Protein AF-A0A5P9W9E3-F1 (afdb_monomer_lite)

Foldseek 3Di:
DDDPVRVVVVVVVVVVVVVVVVVVVVVVVVVVVVVVPPPPVVVVVVVVVVCVDDDPVLQDDDLVCLLCVLVVDPDPVVSVVLPPDDSVVSVVCCCCPSNVDDPVVVVVVVVVVVVVVVVVPD

Sequence (122 aa):
MKSEVEVNYLFVSYVQQSIKNSASACLKKKQKYSHTYFPTDSLEDIMRSSISESYLSLDFISESEIMNLENFAENEALSRAIEQLNFKEKKLLYEKYIQCKTDSEIARFCCKVLNLLSNKVE

Radius of gyration: 33.39 Å; chains: 1; bounding box: 65×35×99 Å

InterPro domains:
  IPR013324 RNA polymerase sigma factor, region 3/4-like [SSF88659] (52-108)

pLDDT: mean 75.96, std 18.17, range [39.97, 96.5]

Structure (mmCIF, N/CA/C/O backbone):
data_AF-A0A5P9W9E3-F1
#
_entry.id   AF-A0A5P9W9E3-F1
#
loop_
_atom_site.group_PDB
_atom_site.id
_atom_site.type_symbol
_atom_site.label_atom_id
_atom_site.label_alt_id
_atom_site.label_comp_id
_atom_site.label_asym_id
_atom_site.label_entity_id
_atom_site.label_seq_id
_atom_site.pdbx_PDB_ins_code
_atom_site.Cartn_x
_atom_site.Cartn_y
_atom_site.Cartn_z
_atom_site.occupancy
_atom_site.B_iso_or_equiv
_atom_site.auth_seq_id
_atom_site.auth_comp_id
_atom_site.auth_asym_id
_atom_site.auth_atom_id
_atom_site.pdbx_PDB_model_num
ATOM 1 N N . MET A 1 1 ? 36.655 19.631 -66.039 1.00 60.94 1 MET A N 1
ATOM 2 C CA . MET A 1 1 ? 36.205 18.378 -65.391 1.00 60.94 1 MET A CA 1
ATOM 3 C C . MET A 1 1 ? 36.758 18.397 -63.980 1.00 60.94 1 MET A C 1
ATOM 5 O O . MET A 1 1 ? 37.913 18.778 -63.840 1.00 60.94 1 MET A O 1
ATOM 9 N N . LYS A 1 2 ? 35.951 18.101 -62.952 1.00 68.31 2 LYS A N 1
ATOM 10 C CA . LYS A 1 2 ? 36.477 18.028 -61.579 1.00 68.31 2 LYS A CA 1
ATOM 11 C C . LYS A 1 2 ? 37.480 16.886 -61.489 1.00 68.31 2 LYS A C 1
ATOM 13 O O . LYS A 1 2 ? 37.265 15.856 -62.131 1.00 68.31 2 LYS A O 1
ATOM 18 N N . SER A 1 3 ? 38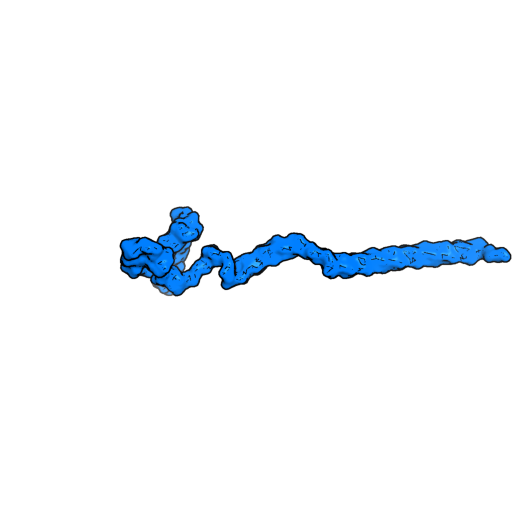.572 17.088 -60.759 1.00 83.19 3 SER A N 1
ATOM 19 C CA . SER A 1 3 ? 39.573 16.030 -60.611 1.00 83.19 3 SER A CA 1
ATOM 20 C C . SER A 1 3 ? 38.984 14.872 -59.802 1.00 83.19 3 SER A C 1
ATOM 22 O O . SER A 1 3 ? 38.102 15.071 -58.964 1.00 83.19 3 SER A O 1
ATOM 24 N N . GLU A 1 4 ? 39.460 13.652 -60.036 1.00 81.06 4 GLU A N 1
ATOM 25 C CA . GLU A 1 4 ? 39.032 12.467 -59.280 1.00 81.06 4 GLU A CA 1
ATOM 26 C C . GLU A 1 4 ? 39.181 12.674 -57.761 1.00 81.06 4 GLU A C 1
ATOM 28 O O . GLU A 1 4 ? 38.316 12.290 -56.974 1.00 81.06 4 GLU A O 1
ATOM 33 N N . VAL A 1 5 ? 40.229 13.399 -57.360 1.00 84.94 5 VAL A N 1
ATOM 34 C CA . VAL A 1 5 ? 40.510 13.776 -55.970 1.00 84.94 5 VAL A CA 1
ATOM 35 C C . VAL A 1 5 ? 39.423 14.693 -55.401 1.00 84.94 5 VAL A C 1
ATOM 37 O O . VAL A 1 5 ? 38.972 14.490 -54.274 1.00 84.94 5 VAL A O 1
ATOM 40 N N . GLU A 1 6 ? 38.953 15.672 -56.177 1.00 88.31 6 GLU A N 1
ATOM 41 C CA . GLU A 1 6 ? 37.865 16.568 -55.764 1.00 88.31 6 GLU A CA 1
ATOM 42 C C . GLU A 1 6 ? 36.537 15.825 -55.610 1.00 88.31 6 GLU A C 1
ATOM 44 O O . GLU A 1 6 ? 35.779 16.099 -54.678 1.00 88.31 6 GLU A O 1
ATOM 49 N N . VAL A 1 7 ? 36.249 14.879 -56.507 1.00 88.06 7 VAL A N 1
ATOM 50 C CA . VAL A 1 7 ? 35.030 14.061 -56.438 1.00 88.06 7 VAL A CA 1
ATOM 51 C C . VAL A 1 7 ? 35.064 13.157 -55.207 1.00 88.06 7 VAL A C 1
ATOM 53 O O . VAL A 1 7 ? 34.072 13.076 -54.481 1.00 88.06 7 VAL A O 1
ATOM 56 N N . ASN A 1 8 ? 36.214 12.544 -54.918 1.00 90.94 8 ASN A N 1
ATOM 57 C CA . ASN A 1 8 ? 36.385 11.696 -53.743 1.00 90.94 8 ASN A CA 1
ATOM 58 C C . ASN A 1 8 ? 36.254 12.495 -52.434 1.00 90.94 8 ASN A C 1
ATOM 60 O O . ASN A 1 8 ? 35.556 12.077 -51.511 1.00 90.94 8 ASN A O 1
ATOM 64 N N . TYR A 1 9 ? 36.842 13.694 -52.370 1.00 94.06 9 TYR A N 1
ATOM 65 C CA . TYR A 1 9 ? 36.684 14.585 -51.218 1.00 94.06 9 TYR A CA 1
ATOM 66 C C . TYR A 1 9 ? 35.215 14.972 -50.988 1.00 94.06 9 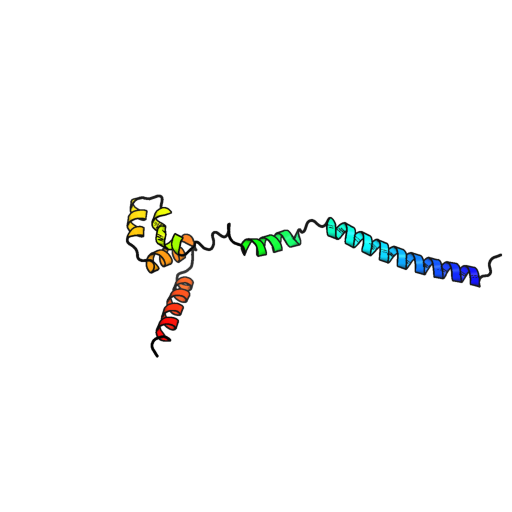TYR A C 1
ATOM 68 O O . TYR A 1 9 ? 34.727 14.968 -49.853 1.00 94.06 9 TYR A O 1
ATOM 76 N N . LEU A 1 10 ? 34.487 15.265 -52.068 1.00 91.81 10 LEU A N 1
ATOM 77 C CA . LEU A 1 10 ? 33.074 15.632 -52.013 1.00 91.81 10 LEU A CA 1
ATOM 78 C C . LEU A 1 10 ? 32.204 14.456 -51.545 1.00 91.81 10 LEU A C 1
ATOM 80 O O . LEU A 1 10 ? 31.303 14.651 -50.728 1.00 91.81 10 LEU A O 1
ATOM 84 N N . PHE A 1 11 ? 32.522 13.235 -51.981 1.00 94.31 11 PHE A N 1
ATOM 85 C CA . PHE A 1 11 ? 31.872 12.011 -51.516 1.00 94.31 11 PHE A CA 1
ATOM 86 C C . PHE A 1 11 ? 32.116 11.757 -50.022 1.00 94.31 11 PHE A C 1
ATOM 88 O O . PHE A 1 11 ? 31.163 11.579 -49.264 1.00 94.31 11 PHE A O 1
ATOM 95 N N . VAL A 1 12 ? 33.372 11.815 -49.568 1.00 94.94 12 VAL A N 1
ATOM 96 C CA . VAL A 1 12 ? 33.716 11.630 -48.148 1.00 94.94 12 VAL A CA 1
ATOM 97 C C . VAL A 1 12 ? 33.028 12.683 -47.275 1.00 94.94 12 VAL A C 1
ATOM 99 O O . VAL A 1 12 ? 32.431 12.344 -46.251 1.00 94.94 12 VAL A O 1
ATOM 102 N N . SER A 1 13 ? 33.033 13.946 -47.706 1.00 94.00 13 SER A N 1
ATOM 103 C CA . SER A 1 13 ? 32.364 15.045 -46.996 1.00 94.00 13 SER A CA 1
ATOM 104 C C . SER A 1 13 ? 30.854 14.826 -46.902 1.00 94.00 13 SER A C 1
ATOM 106 O O . SER A 1 13 ? 30.253 15.035 -45.847 1.00 94.00 13 SER A O 1
ATOM 108 N N . TYR A 1 14 ? 30.238 14.350 -47.986 1.00 96.50 14 TYR A N 1
ATOM 109 C CA . TYR A 1 14 ? 28.818 14.020 -48.021 1.00 96.50 14 TYR A CA 1
ATOM 110 C C . TYR A 1 14 ? 28.466 12.884 -47.052 1.00 96.50 14 TYR A C 1
ATOM 112 O O . TYR A 1 14 ? 27.522 13.015 -46.270 1.00 96.50 14 TYR A O 1
ATOM 120 N N . VAL A 1 15 ? 29.246 11.798 -47.043 1.00 96.31 15 VAL A N 1
ATOM 121 C CA . VAL A 1 15 ? 29.036 10.662 -46.130 1.00 96.31 15 VAL A CA 1
ATOM 122 C C . VAL A 1 15 ? 29.169 11.109 -44.674 1.00 96.31 15 VAL A C 1
ATOM 124 O O . VAL A 1 15 ? 28.290 10.826 -43.859 1.00 96.31 15 VAL A O 1
ATOM 127 N N . GLN A 1 16 ? 30.214 11.874 -44.348 1.00 96.31 16 GLN A N 1
ATOM 128 C CA . GLN A 1 16 ? 30.407 12.416 -43.001 1.00 96.31 16 GLN A CA 1
ATOM 129 C C . GLN A 1 16 ? 29.238 13.307 -42.570 1.00 96.31 16 GLN A C 1
ATOM 131 O O . GLN A 1 16 ? 28.757 13.200 -41.438 1.00 96.31 16 GLN A O 1
ATOM 136 N N . GLN A 1 17 ? 28.749 14.169 -43.465 1.00 95.75 17 GLN A N 1
ATOM 137 C CA . GLN A 1 17 ? 27.619 15.042 -43.168 1.00 95.75 17 GLN A CA 1
ATOM 138 C C . GLN A 1 17 ? 26.314 14.253 -43.006 1.00 95.75 17 GLN A C 1
ATOM 140 O O . GLN A 1 17 ? 25.522 14.562 -42.117 1.00 95.75 17 GLN A O 1
ATOM 145 N N . SER A 1 18 ? 26.105 13.206 -43.805 1.00 95.19 18 SER A N 1
ATOM 146 C CA . SER A 1 18 ? 24.947 12.315 -43.695 1.00 95.19 18 SER A CA 1
ATOM 147 C C . SER A 1 18 ? 24.913 11.594 -42.344 1.00 95.19 18 SER A C 1
ATOM 149 O O . SER A 1 18 ? 23.884 11.598 -41.666 1.00 95.19 18 SER A O 1
ATOM 151 N N . ILE A 1 19 ? 26.060 11.080 -41.880 1.00 95.88 19 ILE A N 1
ATOM 152 C CA . ILE A 1 19 ? 26.189 10.454 -40.555 1.00 95.88 19 ILE A CA 1
ATOM 153 C C . ILE A 1 19 ? 25.866 11.467 -39.446 1.00 95.88 19 ILE A C 1
ATOM 155 O O . ILE A 1 19 ? 25.042 11.183 -38.575 1.00 95.88 19 ILE A O 1
ATOM 159 N N . LYS A 1 20 ? 26.448 12.676 -39.501 1.00 95.88 20 LYS A N 1
ATOM 160 C CA . LYS A 1 20 ? 26.179 13.752 -38.525 1.00 95.88 20 LYS A CA 1
ATOM 161 C C . LYS A 1 20 ? 24.701 14.143 -38.492 1.00 95.88 20 LYS A C 1
ATOM 163 O O . LYS A 1 20 ? 24.120 14.296 -37.413 1.00 95.88 20 LYS A O 1
ATOM 168 N N . ASN A 1 21 ? 24.084 14.277 -39.664 1.00 95.19 21 ASN A N 1
ATOM 169 C CA . ASN A 1 21 ? 22.676 14.632 -39.798 1.00 95.19 21 ASN A CA 1
ATOM 170 C C . ASN A 1 21 ? 21.771 13.518 -39.260 1.00 95.19 21 ASN A C 1
ATOM 172 O O . ASN A 1 21 ? 20.822 13.810 -38.537 1.00 95.19 21 ASN A O 1
ATOM 176 N N . SER A 1 22 ? 22.087 12.255 -39.554 1.00 93.94 22 SER A N 1
ATOM 177 C CA . SER A 1 22 ? 21.345 11.085 -39.072 1.00 93.94 22 SER A CA 1
ATOM 178 C C . SER A 1 22 ? 21.410 10.953 -37.547 1.00 93.94 22 SER A C 1
ATOM 180 O O . SER A 1 22 ? 20.372 10.847 -36.892 1.00 93.94 22 SER A O 1
ATOM 182 N N . ALA A 1 23 ? 22.606 11.072 -36.958 1.00 93.19 23 ALA A N 1
ATOM 183 C CA . ALA A 1 23 ? 22.787 11.062 -35.506 1.00 93.19 23 ALA A CA 1
ATOM 184 C C . ALA A 1 23 ? 22.007 12.204 -34.831 1.00 93.19 23 ALA A C 1
ATOM 186 O O . ALA A 1 23 ? 21.279 11.987 -33.860 1.00 93.19 23 ALA A O 1
ATOM 187 N N . SER A 1 24 ? 22.079 13.411 -35.398 1.00 92.69 24 SER A N 1
ATOM 188 C CA . SER A 1 24 ? 21.337 14.574 -34.900 1.00 92.69 24 SER A CA 1
ATOM 189 C C . SER A 1 24 ? 19.823 14.393 -35.021 1.00 92.69 24 SER A C 1
ATOM 191 O O . SER A 1 24 ? 19.080 14.751 -34.110 1.00 92.69 24 SER A O 1
ATOM 193 N N . ALA A 1 25 ? 19.342 13.822 -36.128 1.00 92.88 25 ALA A N 1
ATOM 194 C CA . ALA A 1 25 ? 17.929 13.525 -36.328 1.00 92.88 25 ALA A CA 1
ATOM 195 C C . ALA A 1 25 ? 17.430 12.464 -35.339 1.00 92.88 25 ALA A C 1
ATOM 197 O O . ALA A 1 25 ? 16.331 12.607 -34.807 1.00 92.88 25 ALA A O 1
ATOM 198 N N . CYS A 1 26 ? 18.239 11.440 -35.051 1.00 89.56 26 CYS A N 1
ATOM 199 C CA . CYS A 1 26 ? 17.951 10.437 -34.030 1.00 89.56 26 CYS A CA 1
ATOM 200 C C . CYS A 1 26 ? 17.806 11.081 -32.643 1.00 89.56 26 CYS A C 1
ATOM 202 O O . CYS A 1 26 ? 16.789 10.882 -31.981 1.00 89.56 26 CYS A O 1
ATOM 204 N N . LEU A 1 27 ? 18.755 11.934 -32.241 1.00 86.81 27 LEU A N 1
ATOM 205 C CA . LEU A 1 27 ? 18.692 12.647 -30.960 1.00 86.81 27 LEU A CA 1
ATOM 206 C C . LEU A 1 27 ? 17.479 13.579 -30.865 1.00 86.81 27 LEU A C 1
ATOM 208 O O . LEU A 1 27 ? 16.758 13.537 -29.872 1.00 86.81 27 LEU A O 1
ATOM 212 N N . LYS A 1 28 ? 17.201 14.368 -31.910 1.00 87.31 28 LYS A N 1
ATOM 213 C CA . LYS A 1 28 ? 16.021 15.248 -31.962 1.00 87.31 28 LYS A CA 1
ATOM 214 C C . LYS A 1 28 ? 14.717 14.458 -31.880 1.00 87.31 28 LYS A C 1
ATOM 216 O O . LYS A 1 28 ? 13.799 14.871 -31.177 1.00 87.31 28 LYS A O 1
ATOM 221 N N . LYS A 1 29 ? 14.631 13.310 -32.564 1.00 86.19 29 LYS A N 1
ATOM 222 C CA . LYS A 1 29 ? 13.490 12.392 -32.444 1.00 86.19 29 LYS A CA 1
ATOM 223 C C . LYS A 1 29 ? 13.381 11.861 -31.017 1.00 86.19 29 LYS A C 1
ATOM 225 O O . LYS A 1 29 ? 12.303 11.949 -30.451 1.00 86.19 29 LYS A O 1
ATOM 230 N N . LYS A 1 30 ? 14.476 11.391 -30.412 1.00 82.44 30 LYS A N 1
ATOM 231 C CA . LYS A 1 30 ? 14.489 10.893 -29.028 1.00 82.44 30 LYS A CA 1
ATOM 232 C C . LYS A 1 30 ? 14.018 11.952 -28.028 1.00 82.44 30 LYS A C 1
ATOM 234 O O . LYS A 1 30 ? 13.211 11.622 -27.176 1.00 82.44 30 LYS A O 1
ATOM 239 N N . GLN A 1 31 ? 14.450 13.206 -28.166 1.00 79.62 31 GLN A N 1
ATOM 240 C CA . GLN A 1 31 ? 13.992 14.322 -27.322 1.00 79.62 31 GLN A CA 1
ATOM 241 C C . GLN A 1 31 ? 12.519 14.684 -27.559 1.00 79.62 31 GLN A C 1
ATOM 243 O O . GLN A 1 31 ? 11.772 14.951 -26.623 1.00 79.62 31 GLN A O 1
ATOM 248 N N . LYS A 1 32 ? 12.071 14.681 -28.819 1.00 77.56 32 LYS A N 1
ATOM 249 C CA . LYS A 1 32 ? 10.666 14.943 -29.149 1.00 77.56 32 LYS A CA 1
ATOM 250 C C . LYS A 1 32 ? 9.757 13.844 -28.592 1.00 77.56 32 LYS A C 1
ATOM 252 O O . LYS A 1 32 ? 8.739 14.148 -27.984 1.00 77.56 32 LYS A O 1
ATOM 257 N N . TYR A 1 33 ? 10.146 12.582 -28.764 1.00 67.62 33 TYR A N 1
ATOM 258 C CA . TYR A 1 33 ? 9.399 11.441 -28.247 1.00 67.62 33 TYR A CA 1
ATOM 259 C C . TYR A 1 33 ? 9.554 11.269 -26.738 1.00 67.62 33 TYR A C 1
ATOM 261 O O . TYR A 1 33 ? 8.608 10.805 -26.130 1.00 67.62 33 TYR A O 1
ATOM 269 N N . SER A 1 34 ? 10.643 11.702 -26.092 1.00 62.44 34 SER A N 1
ATOM 270 C CA . SER A 1 34 ? 10.718 11.684 -24.622 1.00 62.44 34 SER A CA 1
ATOM 271 C C . SER A 1 34 ? 9.690 12.613 -23.974 1.00 62.44 34 SER A C 1
ATOM 273 O O . SER A 1 34 ? 9.251 12.336 -22.868 1.00 62.44 34 SER A O 1
ATOM 275 N N . HIS A 1 35 ? 9.265 13.682 -24.660 1.00 59.38 35 HIS A N 1
ATOM 276 C CA . HIS A 1 35 ? 8.155 14.531 -24.211 1.00 59.38 35 HIS A CA 1
ATOM 277 C C . HIS A 1 35 ? 6.761 13.996 -24.577 1.00 59.38 35 HIS A C 1
ATOM 279 O O . HIS A 1 35 ? 5.774 14.475 -24.031 1.00 59.38 35 HIS A O 1
ATOM 285 N N . THR A 1 36 ? 6.655 13.036 -25.501 1.00 54.91 36 THR A N 1
ATOM 286 C CA . THR A 1 36 ? 5.380 12.411 -25.921 1.00 54.91 36 THR A CA 1
ATOM 287 C C . THR A 1 36 ? 5.253 10.960 -25.446 1.00 54.91 36 THR A C 1
ATOM 289 O O . THR A 1 36 ? 4.243 10.309 -25.701 1.00 54.91 36 THR A O 1
ATOM 292 N N . TYR A 1 37 ? 6.255 10.438 -24.739 1.00 50.25 37 TYR A N 1
ATOM 293 C CA . TYR A 1 37 ? 6.141 9.189 -24.011 1.00 50.25 37 TYR A CA 1
ATOM 294 C C . TYR A 1 37 ? 5.159 9.442 -22.871 1.00 50.25 37 TYR A C 1
ATOM 296 O O . TYR A 1 37 ? 5.504 10.042 -21.855 1.00 50.25 37 TYR A O 1
ATOM 304 N N . PHE A 1 38 ? 3.914 9.006 -23.061 1.00 53.72 38 PHE A N 1
ATOM 305 C CA . PHE A 1 38 ? 3.080 8.670 -21.923 1.00 53.72 38 PHE A CA 1
ATOM 306 C C . PHE A 1 38 ? 3.8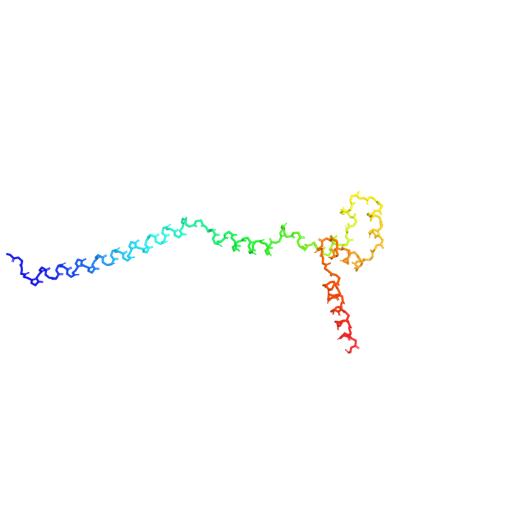77 7.658 -21.110 1.00 53.72 38 PHE A C 1
ATOM 308 O O . PHE A 1 38 ? 4.295 6.639 -21.670 1.00 53.72 38 PHE A O 1
ATOM 315 N N . PRO A 1 39 ? 4.162 7.943 -19.839 1.00 49.09 39 PRO A N 1
ATOM 316 C CA . PRO A 1 39 ? 4.935 7.026 -19.049 1.00 49.09 39 PRO A CA 1
ATOM 317 C C . PRO A 1 39 ? 4.018 5.865 -18.672 1.00 49.09 39 PRO A C 1
ATOM 319 O O . PRO A 1 39 ? 3.354 5.885 -17.645 1.00 49.09 39 PRO A O 1
ATOM 322 N N . THR A 1 40 ? 3.940 4.848 -19.521 1.00 52.66 40 THR A N 1
ATOM 323 C CA . THR A 1 40 ? 3.337 3.570 -19.131 1.00 52.66 40 THR A CA 1
ATOM 324 C C . THR A 1 40 ? 4.187 2.900 -18.054 1.00 52.66 40 THR A C 1
ATOM 326 O O . THR A 1 40 ? 3.635 2.348 -17.111 1.00 52.66 40 THR A O 1
ATOM 329 N N . ASP A 1 41 ? 5.509 3.088 -18.105 1.00 50.00 41 ASP A N 1
ATOM 330 C CA . ASP A 1 41 ? 6.432 2.571 -17.088 1.00 50.00 41 ASP A CA 1
ATOM 331 C C . ASP A 1 41 ? 6.386 3.408 -15.799 1.00 50.00 41 ASP A C 1
ATOM 333 O O . ASP A 1 41 ? 6.530 2.872 -14.704 1.00 50.00 41 ASP A O 1
ATOM 337 N N . SER A 1 42 ? 6.084 4.714 -15.895 1.00 55.81 42 SER A N 1
ATOM 338 C CA . SER A 1 42 ? 5.834 5.522 -14.698 1.00 55.81 42 SER A CA 1
ATOM 339 C C . SER A 1 42 ? 4.395 5.479 -14.218 1.00 55.81 42 SER A C 1
ATOM 341 O O . SER A 1 42 ? 4.172 6.006 -13.149 1.00 55.81 42 SER A O 1
ATOM 343 N N . LEU A 1 43 ? 3.416 4.872 -14.893 1.00 55.59 43 LEU A N 1
ATOM 344 C CA . LEU A 1 43 ? 2.143 4.614 -14.215 1.00 55.59 43 LEU A CA 1
ATOM 345 C C . LEU A 1 43 ? 2.351 3.533 -13.153 1.00 55.59 43 LEU A C 1
ATOM 347 O O . LEU A 1 43 ? 1.908 3.723 -12.034 1.00 55.59 43 LEU A O 1
ATOM 351 N N . GLU A 1 44 ? 3.087 2.458 -13.449 1.00 58.75 44 GLU A N 1
ATOM 352 C CA . GLU A 1 44 ? 3.421 1.449 -12.437 1.00 58.75 44 GLU A CA 1
ATOM 353 C C . GLU A 1 44 ? 4.375 1.987 -11.363 1.00 58.75 44 GLU A C 1
ATOM 355 O O . GLU A 1 44 ? 4.130 1.755 -10.180 1.00 58.75 44 GLU A O 1
ATOM 360 N N . ASP A 1 45 ? 5.410 2.754 -11.728 1.00 57.47 45 ASP A N 1
ATOM 361 C CA . ASP A 1 45 ? 6.333 3.338 -10.740 1.00 57.47 45 ASP A CA 1
ATOM 362 C C . ASP A 1 45 ? 5.725 4.529 -9.975 1.00 57.47 45 ASP A C 1
ATOM 364 O O . ASP A 1 45 ? 5.994 4.697 -8.783 1.00 57.47 45 ASP A O 1
ATOM 368 N N . ILE A 1 46 ? 4.858 5.340 -10.600 1.00 55.66 46 ILE A N 1
ATOM 369 C CA . ILE A 1 46 ? 4.056 6.356 -9.896 1.00 55.66 46 ILE A CA 1
ATOM 370 C C . ILE A 1 46 ? 3.010 5.661 -9.045 1.00 55.66 46 ILE A C 1
ATOM 372 O O . ILE A 1 46 ? 2.864 6.068 -7.911 1.00 55.66 46 ILE A O 1
ATOM 376 N N . MET A 1 47 ? 2.329 4.601 -9.485 1.00 53.84 47 MET A N 1
ATOM 377 C CA . MET A 1 47 ? 1.421 3.836 -8.620 1.00 53.84 47 MET A CA 1
ATOM 378 C C . MET A 1 47 ? 2.187 3.244 -7.433 1.00 53.84 47 MET A C 1
ATOM 380 O O . MET A 1 47 ? 1.766 3.440 -6.303 1.00 53.84 47 MET A O 1
ATOM 384 N N . ARG A 1 48 ? 3.362 2.634 -7.629 1.00 54.56 48 ARG A N 1
ATOM 385 C CA . ARG A 1 48 ? 4.201 2.136 -6.521 1.00 54.56 48 ARG A CA 1
ATOM 386 C C . ARG A 1 48 ? 4.676 3.241 -5.573 1.00 54.56 48 ARG A C 1
ATOM 388 O O . ARG A 1 48 ? 4.711 3.012 -4.370 1.00 54.56 48 ARG A O 1
ATOM 395 N N . SER A 1 49 ? 5.032 4.422 -6.082 1.00 50.38 49 SER A N 1
ATOM 396 C CA . SER A 1 49 ? 5.505 5.546 -5.252 1.00 50.38 49 SER A CA 1
ATOM 397 C C . SER A 1 49 ? 4.382 6.406 -4.657 1.00 50.38 49 SER A C 1
ATOM 399 O O . SER A 1 49 ? 4.564 6.965 -3.585 1.00 50.38 49 SER A O 1
ATOM 401 N N . SER A 1 50 ? 3.201 6.462 -5.276 1.00 45.91 50 SER A N 1
ATOM 402 C CA . SER A 1 50 ? 2.003 7.146 -4.759 1.00 45.91 50 SER A CA 1
ATOM 403 C C . SER A 1 50 ? 1.181 6.271 -3.812 1.00 45.91 50 SER A C 1
ATOM 405 O O . SER A 1 50 ? 0.526 6.808 -2.927 1.00 45.91 50 SER A O 1
ATOM 407 N N . ILE A 1 51 ? 1.307 4.939 -3.881 1.00 50.03 51 ILE A N 1
ATOM 408 C CA . ILE A 1 51 ? 0.890 4.034 -2.792 1.00 50.03 51 ILE A CA 1
ATOM 409 C C . ILE A 1 51 ? 1.730 4.287 -1.521 1.00 50.03 51 ILE A C 1
ATOM 411 O O . ILE A 1 51 ? 1.263 4.053 -0.408 1.00 50.03 51 ILE A O 1
ATOM 415 N N . SER A 1 52 ? 2.949 4.827 -1.652 1.00 46.62 52 SER A N 1
ATOM 416 C CA . SER A 1 52 ? 3.792 5.177 -0.501 1.00 46.62 52 SER A CA 1
ATOM 417 C C . SER A 1 52 ? 3.411 6.499 0.179 1.00 46.62 52 SER A C 1
ATOM 419 O O . SER A 1 52 ? 3.905 6.751 1.275 1.00 46.62 52 SER A O 1
ATOM 421 N N . GLU A 1 53 ? 2.549 7.333 -0.415 1.00 41.22 53 GLU A N 1
ATOM 422 C CA . GLU A 1 53 ? 2.149 8.625 0.157 1.00 41.22 53 GLU A CA 1
ATOM 423 C C . GLU A 1 53 ? 0.613 8.749 0.268 1.00 41.22 53 GLU A C 1
ATOM 425 O O . GLU A 1 53 ? -0.084 9.338 -0.554 1.00 41.22 53 GLU A O 1
ATOM 430 N N . SER A 1 54 ? 0.111 8.236 1.396 1.00 54.44 54 SER A N 1
ATOM 431 C CA . SER A 1 54 ? -0.516 9.094 2.421 1.00 54.44 54 SER A CA 1
ATOM 432 C C . SER A 1 54 ? -2.028 9.395 2.383 1.00 54.44 54 SER A C 1
ATOM 434 O O . SER A 1 54 ? -2.505 10.032 3.316 1.00 54.44 54 SER A O 1
ATOM 436 N N . TYR A 1 55 ? -2.849 8.909 1.440 1.00 43.00 55 TYR A N 1
ATOM 437 C CA . TYR A 1 55 ? -4.318 9.113 1.594 1.00 43.00 55 TYR A CA 1
ATOM 438 C C . TYR A 1 55 ? -5.258 7.998 1.116 1.00 43.00 55 TYR A C 1
ATOM 440 O O . TYR A 1 55 ? -6.437 8.019 1.458 1.00 43.00 55 TYR A O 1
ATOM 448 N N . LEU A 1 56 ? -4.770 7.019 0.347 1.00 42.53 56 LEU A N 1
ATOM 449 C CA . LEU A 1 56 ? -5.587 5.897 -0.154 1.00 42.53 56 LEU A CA 1
ATOM 450 C C . LEU A 1 56 ? -5.055 4.515 0.245 1.00 42.53 56 LEU A C 1
ATOM 452 O O . LEU A 1 56 ? -5.654 3.503 -0.117 1.00 42.53 56 LEU A O 1
ATOM 456 N N . SER A 1 57 ? -3.966 4.454 1.014 1.00 49.75 57 SER A N 1
ATOM 457 C CA . SER A 1 57 ? -3.505 3.207 1.618 1.00 49.75 57 SER A CA 1
ATOM 458 C C . SER A 1 57 ? -4.434 2.857 2.777 1.00 49.75 57 SER A C 1
ATOM 460 O O . SER A 1 57 ? -4.198 3.244 3.917 1.00 49.75 57 SER A O 1
ATOM 462 N N . LEU A 1 58 ? -5.484 2.086 2.474 1.00 51.69 58 LEU A N 1
ATOM 463 C CA . LEU A 1 58 ? -6.295 1.358 3.462 1.00 51.69 58 LEU A CA 1
ATOM 464 C C . LEU A 1 58 ? -5.449 0.457 4.385 1.00 51.69 58 LEU A C 1
ATOM 466 O O . LEU A 1 58 ? -5.957 -0.082 5.365 1.00 51.69 58 LEU A O 1
ATOM 470 N N . ASP A 1 59 ? -4.164 0.289 4.079 1.00 55.03 59 ASP A N 1
ATOM 471 C CA . ASP A 1 59 ? -3.254 -0.592 4.790 1.00 55.03 59 ASP A CA 1
ATOM 472 C C . ASP A 1 59 ? -2.943 -0.117 6.217 1.00 55.03 59 ASP A C 1
ATOM 474 O O . ASP A 1 59 ? -2.582 -0.946 7.046 1.00 55.03 59 ASP A O 1
ATOM 478 N N . PHE A 1 60 ? -3.104 1.167 6.566 1.00 61.69 60 PHE A N 1
ATOM 479 C CA . PHE A 1 60 ? -2.817 1.631 7.931 1.00 61.69 60 PHE A CA 1
ATOM 480 C C . PHE A 1 60 ? -3.694 2.807 8.369 1.00 61.69 60 PHE A C 1
ATOM 482 O O . PHE A 1 60 ? -3.507 3.930 7.909 1.00 61.69 60 PHE A O 1
ATOM 489 N N . ILE A 1 61 ? -4.599 2.564 9.321 1.00 75.06 61 ILE A N 1
ATOM 490 C CA . ILE A 1 61 ? -5.244 3.638 10.089 1.00 75.06 61 ILE A CA 1
ATOM 491 C C . ILE A 1 61 ? -4.314 4.099 11.222 1.00 75.06 61 ILE A C 1
ATOM 493 O O . ILE A 1 61 ? -3.496 3.331 11.742 1.00 75.06 61 ILE A O 1
ATOM 497 N N . SER A 1 62 ? -4.433 5.364 11.612 1.00 79.44 62 SER A N 1
ATOM 498 C CA . SER A 1 62 ? -3.654 5.963 12.698 1.00 79.44 62 SER A CA 1
ATOM 499 C C . SER A 1 62 ? -3.962 5.317 14.058 1.00 79.44 62 SER A C 1
ATOM 501 O O . SER A 1 62 ? -5.053 4.797 14.287 1.00 79.44 62 SER A O 1
ATOM 503 N N . GLU A 1 63 ? -3.036 5.389 15.024 1.00 78.44 63 GLU A N 1
ATOM 504 C CA . GLU A 1 63 ? -3.289 4.850 16.375 1.00 78.44 63 GLU A CA 1
ATOM 505 C C . GLU A 1 63 ? -4.496 5.516 17.060 1.00 78.44 63 GLU A C 1
ATOM 507 O O . GLU A 1 63 ? -5.211 4.863 17.818 1.00 78.44 63 GLU A O 1
ATOM 512 N N . SER A 1 64 ? -4.772 6.785 16.744 1.00 81.50 64 SER A N 1
ATOM 513 C CA . SER A 1 64 ? -5.984 7.491 17.171 1.00 81.50 64 SER A CA 1
ATOM 514 C C . SER A 1 64 ? -7.266 6.907 16.579 1.00 81.50 64 SER A C 1
ATOM 516 O O . SER A 1 64 ? -8.292 6.900 17.251 1.00 81.50 64 SER A O 1
ATOM 518 N N . GLU A 1 65 ? -7.234 6.397 15.350 1.00 83.19 65 GLU A N 1
ATOM 519 C CA . GLU A 1 65 ? -8.387 5.727 14.740 1.00 83.19 65 GLU A CA 1
ATOM 520 C C . GLU A 1 65 ? -8.570 4.316 15.308 1.00 83.19 65 GLU A C 1
ATOM 522 O O . GLU A 1 65 ? -9.698 3.919 15.581 1.00 83.19 65 GLU A O 1
ATOM 527 N N . ILE A 1 66 ? -7.477 3.602 15.611 1.00 84.31 66 ILE A N 1
ATOM 528 C CA . ILE A 1 66 ? -7.530 2.322 16.348 1.00 84.31 66 ILE A CA 1
ATOM 529 C C . ILE A 1 66 ? -8.130 2.522 17.748 1.00 84.31 66 ILE A C 1
ATOM 531 O O . ILE A 1 66 ? -8.871 1.672 18.239 1.00 84.31 66 ILE A O 1
ATOM 535 N N . MET A 1 67 ? -7.823 3.640 18.412 1.00 86.06 67 MET A N 1
ATOM 536 C CA . MET A 1 67 ? -8.405 3.967 19.718 1.00 86.06 67 MET A CA 1
ATOM 537 C C . MET A 1 67 ? -9.922 4.141 19.667 1.00 86.06 67 MET A C 1
ATOM 539 O O . MET A 1 67 ? -10.579 3.815 20.651 1.00 86.06 67 MET A O 1
ATOM 543 N N . ASN A 1 68 ? -10.446 4.608 18.534 1.00 88.81 68 ASN A N 1
ATOM 544 C CA . ASN A 1 68 ? -11.857 4.912 18.311 1.00 88.81 68 ASN A CA 1
ATOM 545 C C . ASN A 1 68 ? -12.528 3.878 17.385 1.00 88.81 68 ASN A C 1
ATOM 547 O O . ASN A 1 68 ? -13.405 4.220 16.588 1.00 88.81 68 ASN A O 1
ATOM 551 N N . LEU A 1 69 ? -12.087 2.616 17.450 1.00 88.62 69 LEU A N 1
ATOM 552 C CA . LEU A 1 69 ? -12.520 1.550 16.542 1.00 88.62 69 LEU A CA 1
ATOM 553 C C . LEU A 1 69 ? -14.041 1.298 16.581 1.00 88.62 69 LEU A C 1
ATOM 555 O O . LEU A 1 69 ? -14.641 0.900 15.586 1.00 88.62 69 LEU A O 1
ATOM 559 N N . GLU A 1 70 ? -14.669 1.566 17.723 1.00 90.12 70 GLU A N 1
ATOM 560 C CA . GLU A 1 70 ? -16.109 1.484 17.963 1.00 90.12 70 GLU A CA 1
ATOM 561 C C . GLU A 1 70 ? -16.938 2.351 17.006 1.00 90.12 70 GLU A C 1
ATOM 563 O O . GLU A 1 70 ? -18.059 1.970 16.670 1.00 90.12 70 GLU A O 1
ATOM 568 N N . ASN A 1 71 ? -16.379 3.458 16.505 1.00 90.25 71 ASN A N 1
ATOM 569 C CA . ASN A 1 71 ? -17.070 4.374 15.592 1.00 90.25 71 ASN A CA 1
ATOM 570 C C . ASN A 1 71 ? -17.213 3.808 14.173 1.00 90.25 71 ASN A C 1
ATOM 572 O O . ASN A 1 71 ? -17.999 4.321 13.382 1.00 90.25 71 ASN A O 1
ATOM 576 N N . PHE A 1 72 ? -16.456 2.759 13.843 1.00 86.75 72 PHE A N 1
ATOM 577 C CA . PHE A 1 72 ? -16.519 2.088 12.543 1.00 86.75 72 PHE A CA 1
ATOM 578 C C . PHE A 1 72 ? -17.465 0.879 12.547 1.00 86.75 72 PHE A C 1
ATOM 580 O O . PHE A 1 72 ? -17.692 0.271 11.503 1.00 86.75 72 PHE A O 1
ATOM 587 N N . ALA A 1 73 ? -18.015 0.505 13.706 1.00 86.94 73 ALA A N 1
ATOM 588 C CA . ALA A 1 73 ? -18.962 -0.592 13.816 1.00 86.94 73 ALA A CA 1
ATOM 589 C C . ALA A 1 73 ? -20.397 -0.085 13.615 1.00 86.94 73 ALA A C 1
ATOM 591 O O . ALA A 1 73 ? -20.934 0.623 14.458 1.00 86.94 73 ALA A O 1
ATOM 592 N N . GLU A 1 74 ? -21.057 -0.521 12.541 1.00 89.44 74 GLU A N 1
ATOM 593 C CA . GLU A 1 74 ? -22.477 -0.204 12.295 1.00 89.44 74 GLU A CA 1
ATOM 594 C C . GLU A 1 74 ? -23.421 -0.851 13.325 1.00 89.44 74 GLU A C 1
ATOM 596 O O . GLU A 1 74 ? -24.556 -0.421 13.518 1.00 89.44 74 GLU A O 1
ATOM 601 N N . ASN A 1 75 ? -22.970 -1.921 13.987 1.00 93.69 75 ASN A N 1
ATOM 602 C CA . ASN A 1 75 ? -23.755 -2.624 14.991 1.00 93.69 75 ASN A CA 1
ATOM 603 C C . ASN A 1 75 ? -23.528 -2.022 16.387 1.00 93.69 75 ASN A C 1
ATOM 605 O O . ASN A 1 75 ? -22.454 -2.159 16.965 1.00 93.69 75 ASN A O 1
ATOM 609 N N . GLU A 1 76 ? -24.586 -1.458 16.966 1.00 92.56 76 GLU A N 1
ATOM 610 C CA . GLU A 1 76 ? -24.595 -0.819 18.292 1.00 92.56 76 GLU A CA 1
ATOM 611 C C . GLU A 1 76 ? -24.132 -1.713 19.454 1.00 92.56 76 GLU A C 1
ATOM 613 O O . GLU A 1 76 ? -23.575 -1.233 20.443 1.00 92.56 76 GLU A O 1
ATOM 618 N N . ALA A 1 77 ? -24.392 -3.021 19.389 1.00 94.12 77 ALA A N 1
ATOM 619 C CA . ALA A 1 77 ? -23.934 -3.951 20.419 1.00 94.12 77 ALA A CA 1
ATOM 620 C C . ALA A 1 77 ? -22.434 -4.240 20.271 1.00 94.12 77 ALA 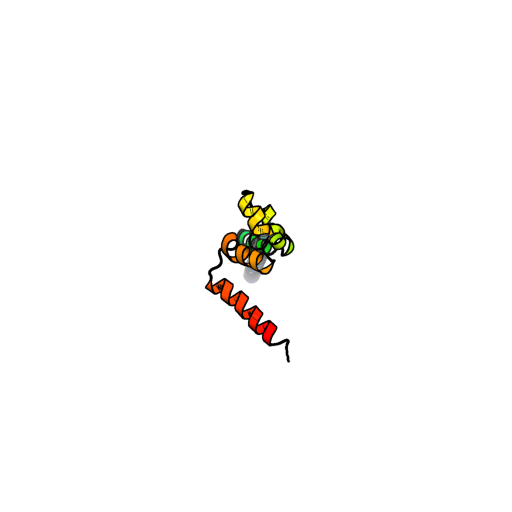A C 1
ATOM 622 O O . ALA A 1 77 ? -21.720 -4.312 21.270 1.00 94.12 77 ALA A O 1
ATOM 623 N N . LEU A 1 78 ? -21.953 -4.363 19.029 1.00 92.88 78 LEU A N 1
ATOM 624 C CA . LEU A 1 78 ? -20.534 -4.533 18.725 1.00 92.88 78 LEU A CA 1
ATOM 625 C C . LEU A 1 78 ? -19.733 -3.277 19.081 1.00 92.88 78 LEU A C 1
ATOM 627 O O . LEU A 1 78 ? -18.693 -3.393 19.719 1.00 92.88 78 LEU A O 1
ATOM 631 N N . SER A 1 79 ? -20.238 -2.096 18.724 1.00 94.19 79 SER A N 1
ATOM 632 C CA . SER A 1 79 ? -19.621 -0.804 19.037 1.00 94.19 79 SER A CA 1
ATOM 633 C C . SER A 1 79 ? -19.392 -0.657 20.547 1.00 94.19 79 SER A C 1
ATOM 635 O O . SER A 1 79 ? -18.254 -0.501 20.988 1.00 94.19 79 SER A O 1
ATOM 6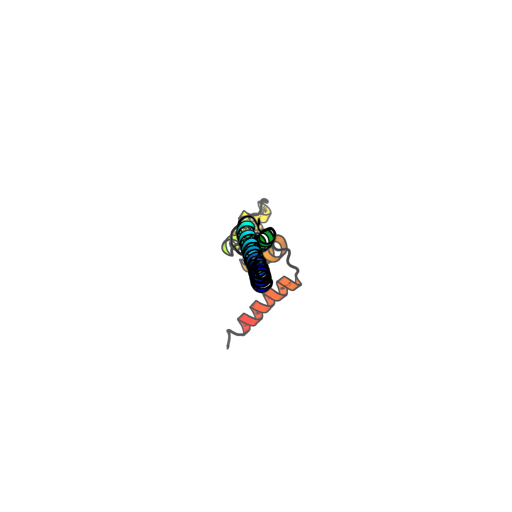37 N N . ARG A 1 80 ? -20.435 -0.887 21.360 1.00 93.75 80 ARG A N 1
ATOM 638 C CA . ARG A 1 80 ? -20.334 -0.867 22.831 1.00 93.75 80 ARG A CA 1
ATOM 639 C C . ARG A 1 80 ? -19.383 -1.915 23.404 1.00 93.75 80 ARG A C 1
ATOM 641 O O . ARG A 1 80 ? -18.728 -1.661 24.410 1.00 93.75 80 ARG A O 1
ATOM 648 N N . ALA A 1 81 ? -19.313 -3.102 22.803 1.00 94.25 81 ALA A N 1
ATOM 649 C CA . ALA A 1 81 ? -18.368 -4.127 23.237 1.00 94.25 81 ALA A CA 1
ATOM 650 C C . ALA A 1 81 ? -16.917 -3.723 22.929 1.00 94.25 81 ALA A C 1
ATOM 652 O O . ALA A 1 81 ? -16.039 -3.927 23.762 1.00 94.25 81 ALA A O 1
ATOM 653 N N . ILE A 1 82 ? -16.673 -3.123 21.758 1.00 93.00 82 ILE A N 1
ATOM 654 C CA . ILE A 1 82 ? -15.354 -2.620 21.360 1.00 93.00 82 ILE A CA 1
ATOM 655 C C . ILE A 1 82 ? -14.928 -1.456 22.256 1.00 93.00 82 ILE A C 1
ATOM 657 O O . ILE A 1 82 ? -13.774 -1.417 22.669 1.00 93.00 82 ILE A O 1
ATOM 661 N N . GLU A 1 83 ? -15.839 -0.548 22.607 1.00 93.44 83 GLU A N 1
ATOM 662 C CA . GLU A 1 83 ? -15.564 0.608 23.470 1.00 93.44 83 GLU A CA 1
ATOM 663 C C . GLU A 1 83 ? -14.935 0.207 24.819 1.00 93.44 83 GLU A C 1
ATOM 665 O O . GLU A 1 83 ? -14.032 0.885 25.308 1.00 93.44 83 GLU A O 1
ATOM 670 N N . GLN A 1 84 ? -15.346 -0.933 25.388 1.00 94.25 84 GLN A N 1
ATOM 671 C CA . GLN A 1 84 ? -14.843 -1.444 26.672 1.00 94.25 84 GLN A CA 1
ATOM 672 C C . GLN A 1 84 ? -13.417 -2.015 26.609 1.00 94.25 84 GLN A C 1
ATOM 674 O O . GLN A 1 84 ? -12.812 -2.261 27.655 1.00 94.25 84 GLN A O 1
ATOM 679 N N . LEU A 1 85 ? -12.879 -2.252 25.411 1.00 92.56 85 LEU A N 1
ATOM 680 C CA . LEU A 1 85 ? -11.562 -2.854 25.220 1.00 92.56 85 LEU A CA 1
ATOM 681 C C . LEU A 1 85 ? -10.437 -1.839 25.414 1.00 92.56 85 LEU A C 1
ATOM 683 O O . LEU A 1 85 ? -10.540 -0.664 25.054 1.00 92.56 85 LEU A O 1
ATOM 687 N N . ASN A 1 86 ? -9.299 -2.311 25.919 1.00 90.38 86 ASN A N 1
ATOM 688 C CA . ASN A 1 86 ? -8.096 -1.490 25.989 1.00 90.38 86 ASN A CA 1
ATOM 689 C C . ASN A 1 86 ? -7.429 -1.350 24.607 1.00 90.38 86 ASN A C 1
ATOM 691 O O . ASN A 1 86 ? -7.689 -2.110 23.675 1.00 90.38 86 ASN A O 1
ATOM 695 N N . PHE A 1 87 ? -6.504 -0.395 24.469 1.00 87.44 87 PHE A N 1
ATOM 696 C CA . PHE A 1 87 ? -5.827 -0.142 23.191 1.00 87.44 87 PHE A CA 1
ATOM 697 C C . PHE A 1 87 ? -5.150 -1.382 22.592 1.00 87.44 87 PHE A C 1
ATOM 699 O O . PHE A 1 87 ? -5.176 -1.573 21.379 1.00 87.44 87 PHE A O 1
ATOM 706 N N . LYS A 1 88 ? -4.540 -2.242 23.420 1.00 87.94 88 LYS A N 1
ATOM 707 C CA . LYS A 1 88 ? -3.839 -3.438 22.928 1.00 87.94 88 LYS A CA 1
ATOM 708 C C . LYS A 1 88 ? -4.820 -4.442 22.331 1.00 87.94 88 LYS A C 1
ATOM 710 O O . LYS A 1 88 ? -4.520 -5.036 21.300 1.00 87.94 88 LYS A O 1
ATOM 715 N N . GLU A 1 89 ? -5.982 -4.603 22.953 1.00 89.94 89 GLU A N 1
ATOM 716 C CA . GLU A 1 89 ? -7.073 -5.447 22.463 1.00 89.94 89 GLU A CA 1
ATOM 717 C C . GLU A 1 89 ? -7.690 -4.875 21.184 1.00 89.94 89 GLU A C 1
A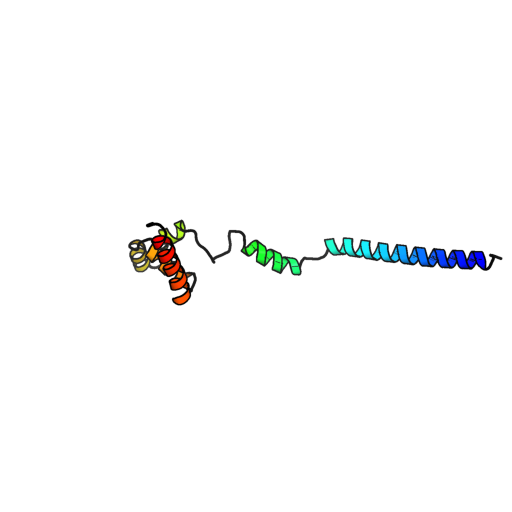TOM 719 O O . GLU A 1 89 ? -7.837 -5.607 20.206 1.00 89.94 89 GLU A O 1
ATOM 724 N N . LYS A 1 90 ? -7.958 -3.562 21.131 1.00 91.69 90 LYS A N 1
ATOM 725 C CA . LYS A 1 90 ? -8.430 -2.894 19.903 1.00 91.69 90 LYS A CA 1
ATOM 726 C C . LYS A 1 90 ? -7.424 -3.045 18.758 1.00 91.69 90 LYS A C 1
ATOM 728 O O . LYS A 1 90 ? -7.802 -3.372 17.636 1.00 91.69 90 LYS A O 1
ATOM 733 N N . LYS A 1 91 ? -6.127 -2.901 19.048 1.00 88.38 91 LYS A N 1
ATOM 734 C CA . LYS A 1 91 ? -5.042 -3.122 18.082 1.00 88.38 91 LYS A CA 1
ATOM 735 C C . LYS A 1 91 ? -4.993 -4.572 17.604 1.00 88.38 91 LYS A C 1
ATOM 737 O O . LYS A 1 91 ? -4.812 -4.807 16.417 1.00 88.38 91 LYS A O 1
ATOM 742 N N . LEU A 1 92 ? -5.202 -5.543 18.492 1.00 89.50 92 LEU A N 1
ATOM 743 C CA . LEU A 1 92 ? -5.282 -6.954 18.112 1.00 89.50 92 LEU A CA 1
ATOM 744 C C . LEU A 1 92 ? -6.456 -7.220 17.158 1.00 89.50 92 LEU A C 1
ATOM 746 O O . LEU A 1 92 ? -6.278 -7.909 16.155 1.00 89.50 92 LEU A O 1
ATOM 750 N N . LEU A 1 93 ? -7.634 -6.654 17.442 1.00 90.62 93 LEU A N 1
ATOM 751 C CA . LEU A 1 93 ? -8.804 -6.763 16.566 1.00 90.62 93 LEU A CA 1
ATOM 752 C C . LEU A 1 93 ? -8.544 -6.146 15.194 1.00 90.62 93 LEU A C 1
ATOM 754 O O . LEU A 1 93 ? -8.846 -6.774 14.181 1.00 90.62 93 LEU A O 1
ATOM 758 N N . TYR A 1 94 ? -7.943 -4.957 15.164 1.00 89.00 94 TYR A N 1
ATOM 759 C CA . TYR A 1 94 ? -7.545 -4.293 13.929 1.00 89.00 94 TYR A CA 1
ATOM 760 C C . TYR A 1 94 ? -6.611 -5.174 13.086 1.00 89.00 94 TYR A C 1
ATOM 762 O O . TYR A 1 94 ? -6.878 -5.434 11.914 1.00 89.00 94 TYR A O 1
ATOM 770 N N . GLU A 1 95 ? -5.559 -5.716 13.697 1.00 87.38 95 GLU A N 1
ATOM 771 C CA . GLU A 1 95 ? -4.591 -6.565 12.999 1.00 87.38 95 GLU A CA 1
ATOM 772 C C . GLU A 1 95 ? -5.220 -7.870 12.481 1.00 87.38 95 GLU A C 1
ATOM 774 O O . GLU A 1 95 ? -4.892 -8.345 11.392 1.00 87.38 95 GLU A O 1
ATOM 779 N N . LYS A 1 96 ? -6.149 -8.451 13.247 1.00 89.75 96 LYS A N 1
ATOM 780 C CA . LYS A 1 96 ? -6.781 -9.729 12.910 1.00 89.75 96 LYS A CA 1
ATOM 781 C C . LYS A 1 96 ? -7.868 -9.600 11.846 1.00 89.75 96 LYS A C 1
ATOM 783 O O . LYS A 1 96 ? -7.895 -10.402 10.917 1.00 89.75 96 LYS A O 1
ATOM 788 N N . TYR A 1 97 ? -8.778 -8.643 12.007 1.00 87.38 97 TYR A N 1
ATOM 789 C CA . TYR A 1 97 ? -10.020 -8.578 11.231 1.00 87.38 97 TYR A CA 1
ATOM 790 C C . TYR A 1 97 ? -10.013 -7.508 10.143 1.00 87.38 97 TYR A C 1
ATOM 792 O O . TYR A 1 97 ? -10.729 -7.667 9.161 1.00 87.38 97 TYR A O 1
ATOM 800 N N . ILE A 1 98 ? -9.214 -6.447 10.290 1.00 85.94 98 ILE A N 1
ATOM 801 C CA . ILE A 1 98 ? -9.122 -5.375 9.288 1.00 85.94 98 ILE A CA 1
ATOM 802 C C . ILE A 1 98 ? -7.912 -5.622 8.386 1.00 85.94 98 ILE A C 1
ATOM 804 O O . ILE A 1 98 ? -8.055 -5.694 7.171 1.00 85.94 98 ILE A O 1
ATOM 808 N N . GLN A 1 99 ? -6.740 -5.873 8.975 1.00 84.81 99 GLN A N 1
ATOM 809 C CA . GLN A 1 99 ? -5.513 -6.193 8.229 1.00 84.81 99 GLN A CA 1
ATOM 810 C C . GLN A 1 99 ? -5.408 -7.657 7.784 1.00 84.81 99 GLN A C 1
ATOM 812 O O . GLN A 1 99 ? -4.462 -8.026 7.092 1.00 84.81 99 GLN A O 1
ATOM 817 N N . CYS A 1 100 ? -6.358 -8.506 8.192 1.00 85.56 100 CYS A N 1
ATOM 818 C CA . CYS A 1 100 ? -6.406 -9.928 7.846 1.00 85.56 100 CYS A CA 1
ATOM 819 C C . CYS A 1 100 ? -5.099 -10.701 8.131 1.00 85.56 100 CYS A C 1
ATOM 821 O O . CYS A 1 100 ? -4.783 -11.664 7.428 1.00 85.56 100 CYS A O 1
ATOM 823 N N . LYS A 1 101 ? -4.327 -10.310 9.155 1.00 85.62 101 LYS A N 1
ATOM 824 C CA . LYS A 1 101 ? -3.065 -10.987 9.481 1.00 85.62 101 LYS A CA 1
ATOM 825 C C . LYS A 1 101 ? -3.303 -12.361 10.097 1.00 85.62 101 LYS A C 1
ATOM 827 O O . LYS A 1 101 ? -4.260 -12.606 10.839 1.00 85.62 101 LYS A O 1
ATOM 832 N N . THR A 1 102 ? -2.377 -13.273 9.828 1.00 87.94 102 THR A N 1
ATOM 833 C CA . THR A 1 102 ? -2.367 -14.604 10.438 1.00 87.94 102 THR A CA 1
ATOM 834 C C . THR A 1 102 ? -1.918 -14.539 11.896 1.00 87.94 102 THR A C 1
ATOM 836 O O . THR A 1 102 ? -1.151 -13.662 12.298 1.00 87.94 102 THR A O 1
ATOM 839 N N . ASP A 1 103 ? -2.326 -15.524 12.701 1.00 85.88 103 ASP A N 1
ATOM 840 C CA . ASP A 1 103 ? -1.929 -15.583 14.116 1.00 85.88 103 ASP A CA 1
ATOM 841 C C . ASP A 1 103 ? -0.407 -15.653 14.281 1.00 85.88 103 ASP A C 1
ATOM 843 O O . ASP A 1 103 ? 0.143 -15.101 15.228 1.00 85.88 103 ASP A O 1
ATOM 847 N N . SER A 1 104 ? 0.297 -16.269 13.324 1.00 86.12 104 SER A N 1
ATOM 848 C CA . SER A 1 104 ? 1.763 -16.313 13.310 1.00 86.12 104 SER A CA 1
ATOM 849 C C . SER A 1 104 ? 2.401 -14.938 13.088 1.00 86.12 104 SER A C 1
ATOM 851 O O . SER A 1 104 ? 3.433 -14.631 13.687 1.00 86.12 104 SER A O 1
ATOM 853 N N . GLU A 1 105 ? 1.807 -14.095 12.245 1.00 83.00 105 GLU A N 1
ATOM 854 C CA . GLU A 1 105 ? 2.286 -12.731 11.995 1.00 83.00 105 GLU A CA 1
ATOM 855 C C . GLU A 1 105 ? 2.011 -11.816 13.187 1.00 83.00 105 GLU A C 1
ATOM 857 O O . GLU A 1 105 ? 2.900 -11.076 13.616 1.00 83.00 105 GLU A O 1
ATOM 862 N N . ILE A 1 106 ? 0.818 -11.937 13.773 1.00 83.56 106 ILE A N 1
ATOM 863 C CA . ILE A 1 106 ? 0.426 -11.218 14.986 1.00 83.56 106 ILE A CA 1
ATOM 864 C C . ILE A 1 106 ? 1.334 -11.623 16.157 1.00 83.56 106 ILE A C 1
ATOM 866 O O . ILE A 1 106 ? 1.897 -10.763 16.835 1.00 83.56 106 ILE A O 1
ATOM 870 N N . ALA A 1 107 ? 1.568 -12.924 16.358 1.00 80.56 107 ALA A N 1
ATOM 871 C CA . ALA A 1 107 ? 2.446 -13.429 17.411 1.00 80.56 107 ALA A CA 1
ATOM 872 C C . ALA A 1 107 ? 3.883 -12.917 17.255 1.00 80.56 107 ALA A C 1
ATOM 874 O O . ALA A 1 107 ? 4.504 -12.511 18.235 1.00 80.56 107 ALA A O 1
ATOM 875 N N . ARG A 1 108 ? 4.413 -12.858 16.027 1.00 79.38 108 ARG A N 1
ATOM 876 C CA . ARG A 1 108 ? 5.754 -12.310 15.763 1.00 79.38 108 ARG A CA 1
ATOM 877 C C . ARG A 1 108 ? 5.867 -10.843 16.188 1.00 79.38 108 ARG A C 1
ATOM 879 O O . ARG A 1 108 ? 6.912 -10.433 16.699 1.00 79.38 108 ARG A O 1
ATOM 886 N N . PHE A 1 109 ? 4.804 -10.065 15.997 1.00 68.62 109 PHE A N 1
ATOM 887 C CA . PHE A 1 109 ? 4.729 -8.681 16.452 1.00 68.62 109 PHE A CA 1
ATOM 888 C C . PHE A 1 109 ? 4.641 -8.594 17.985 1.00 68.62 109 PHE A C 1
ATOM 890 O O . PHE A 1 109 ? 5.444 -7.897 18.607 1.00 68.62 109 PHE A O 1
ATOM 897 N N . CYS A 1 110 ? 3.753 -9.370 18.612 1.00 67.25 110 CYS A N 1
ATOM 898 C CA . CYS A 1 110 ? 3.597 -9.408 20.070 1.00 67.25 110 CYS A CA 1
ATOM 899 C C . CYS A 1 110 ? 4.861 -9.899 20.804 1.00 67.25 110 CYS A C 1
ATOM 901 O O . CYS A 1 110 ? 5.264 -9.306 21.805 1.00 67.25 110 CYS A O 1
ATOM 903 N N . CYS A 1 111 ? 5.540 -10.932 20.298 1.00 58.47 111 CYS A N 1
ATOM 904 C CA . CYS A 1 111 ? 6.767 -11.466 20.894 1.00 58.47 111 CYS A CA 1
ATOM 905 C C . CYS A 1 111 ? 7.958 -10.504 20.769 1.00 58.47 111 CYS A C 1
ATOM 907 O O . CYS A 1 111 ? 8.782 -10.434 21.682 1.00 58.47 111 CYS A O 1
ATOM 909 N N . LYS A 1 112 ? 8.048 -9.704 19.695 1.00 56.53 112 LYS A N 1
ATOM 910 C CA . LYS A 1 112 ? 9.064 -8.638 19.600 1.00 56.53 112 LYS A CA 1
ATOM 911 C C . LYS A 1 112 ? 8.901 -7.588 20.700 1.00 56.53 112 LYS A C 1
ATOM 913 O O . LYS A 1 112 ? 9.902 -7.121 21.237 1.00 56.53 112 LYS A O 1
ATOM 918 N N . VAL A 1 113 ? 7.664 -7.245 21.065 1.00 54.31 113 VAL A N 1
ATOM 919 C CA . VAL A 1 113 ? 7.385 -6.288 22.149 1.00 54.31 113 VAL A CA 1
ATOM 920 C C . VAL A 1 113 ? 7.817 -6.846 23.510 1.00 54.31 113 VAL A C 1
ATOM 922 O O . VAL A 1 113 ? 8.392 -6.106 24.303 1.00 54.31 113 VAL A O 1
ATOM 925 N N . LEU A 1 114 ? 7.638 -8.149 23.764 1.00 50.97 114 LEU A N 1
ATOM 926 C CA . LEU A 1 114 ? 8.138 -8.795 24.988 1.00 50.97 114 LEU A CA 1
ATOM 927 C C . LEU A 1 114 ? 9.674 -8.764 25.078 1.00 50.97 114 LEU A C 1
ATOM 929 O O . LEU A 1 114 ? 10.214 -8.401 26.120 1.00 50.97 114 LEU A O 1
ATOM 933 N N . ASN A 1 115 ? 10.382 -9.032 23.976 1.00 48.22 115 ASN A N 1
ATOM 934 C CA . ASN A 1 115 ? 11.851 -8.965 23.946 1.00 48.22 115 ASN A CA 1
ATOM 935 C C . ASN A 1 115 ? 12.398 -7.533 24.105 1.00 48.22 115 ASN A C 1
ATOM 937 O O . ASN A 1 115 ? 13.471 -7.344 24.674 1.00 48.22 115 ASN A O 1
ATOM 941 N N . LEU A 1 116 ? 11.677 -6.511 23.630 1.00 48.41 116 LEU A N 1
ATOM 942 C CA . LEU A 1 116 ? 12.059 -5.104 23.816 1.00 48.41 116 LEU A CA 1
ATOM 943 C C . LEU A 1 116 ? 11.783 -4.591 25.237 1.00 48.41 116 LEU A C 1
ATOM 945 O O . LEU A 1 116 ? 12.513 -3.730 25.719 1.00 48.41 116 LEU A O 1
ATOM 949 N N . LEU A 1 117 ? 10.760 -5.116 25.917 1.00 46.22 117 LEU A N 1
ATOM 950 C CA . LEU A 1 117 ? 10.481 -4.792 27.320 1.00 46.22 117 LEU A CA 1
ATOM 951 C C . LEU A 1 117 ? 11.445 -5.503 28.279 1.00 46.22 117 LEU A C 1
ATOM 953 O O . LEU A 1 117 ? 11.814 -4.920 29.294 1.00 46.22 117 LEU A O 1
ATOM 957 N N . SER A 1 118 ? 11.921 -6.703 27.932 1.00 47.25 118 SER A N 1
ATOM 958 C CA . SER A 1 118 ? 12.909 -7.428 28.744 1.00 47.25 118 SER A CA 1
ATOM 959 C C . SER A 1 118 ? 14.306 -6.786 28.725 1.00 47.25 118 SER A C 1
ATOM 961 O O . SER A 1 118 ? 15.050 -6.949 29.680 1.00 47.25 118 SER A O 1
ATOM 963 N N . ASN A 1 119 ? 14.644 -6.014 27.683 1.00 48.81 119 ASN A N 1
ATOM 964 C CA . ASN A 1 119 ? 15.927 -5.300 27.554 1.00 48.81 119 ASN A CA 1
ATOM 965 C C . ASN A 1 119 ? 15.921 -3.872 28.144 1.00 48.81 119 ASN A C 1
ATOM 967 O O . ASN A 1 119 ? 16.889 -3.138 27.980 1.00 48.81 119 ASN A O 1
ATOM 971 N N . LYS A 1 120 ? 14.828 -3.438 28.786 1.00 43.81 120 LYS A N 1
ATOM 972 C CA . LYS A 1 120 ? 14.734 -2.126 29.461 1.00 43.81 120 LYS A CA 1
ATOM 973 C C . LYS A 1 120 ? 14.778 -2.220 30.994 1.00 43.81 120 LYS A C 1
ATOM 975 O O . LYS A 1 120 ? 14.486 -1.229 31.657 1.00 43.81 120 LYS A O 1
ATOM 980 N N . VAL A 1 121 ? 15.093 -3.394 31.547 1.00 44.34 121 VAL A N 1
ATOM 981 C CA . VAL A 1 121 ? 15.129 -3.658 33.003 1.00 44.34 121 VAL A CA 1
ATOM 982 C C . VAL A 1 121 ? 16.546 -4.013 33.496 1.00 44.34 121 VAL A C 1
ATOM 984 O O . VAL A 1 121 ? 16.704 -4.462 34.625 1.00 44.34 121 VAL A O 1
ATOM 987 N N . GLU A 1 122 ? 17.586 -3.764 32.696 1.00 39.97 122 GLU A N 1
ATOM 988 C CA . GLU A 1 122 ? 18.985 -3.777 33.167 1.00 39.97 122 GLU A CA 1
ATOM 989 C C . GLU A 1 122 ? 19.541 -2.359 33.313 1.00 39.97 122 GLU A C 1
ATOM 991 O O . GLU A 1 122 ? 19.304 -1.532 32.399 1.00 39.97 122 GLU A O 1
#

Secondary structure (DSSP, 8-state):
---HHHHHHHHHHHHHHHHHHHHHHHHHHHHHHHTT---HHHHHHHHHHHTTSSSS-TT---HHHHHTGGGG-SSHHHHHHHHTS-HHHHHHHIIIIIS---HHHHHHHHHHHHHHHHTT--

Organism: Enterococcus faecalis (NCBI:txid1351)